Protein 6CKP (pdb70)

Solvent-accessible surface area: 6865 Å² total; per-residue (Å²): 137,132,174,158,95,181,79,108,35,152,80,40,163,42,11,28,86,6,63,110,105,20,13,111,62,39,3,59,122,14,108,54,20,0,0,0,0,0,40,2,145,156,7,43,74,3,66,104,4,30,78,15,0,48,79,1,8,64,115,19,76,62,125,13,57,2,0,20,0,12,31,83,135,8,75,134,18,1,42,148,54,57,5,180,71,26,9,7,2,5,0,4,68,104,37,120,90,52,26,92,33,98,29,50,22,89,65,58,145,0,12,83,44,0,125,74,25,23,127

Secondary structure (DSSP, 8-state):
--PPPSSS-SS-SSSEE--TTTIIIIIIT-SS-EEEEEE-TT-HHHHHHHHHHHHHHHHTTTT-EEEEEETTTSHHHHHHTT--SSSEEEEEETTEEEEEEES---HHHHHHHHHHHH-

Sequence (119 aa):
GTLEAQTQGPGGSMATVKKVDNSNFQSDVLQSSSSEPVVVDFWAEWCGPCKTIAPALDEIAAEMAGQVKIIAKVNIDENPELAAQQFGVRRSIPTLLLMMFKDGELAANMVGAAPKSRLADWIKASAA

B-factor: mean 16.71, std 8.1, range [7.41, 58.84]

Nearest PDB structures (foldseek):
  6ckp-assembly1_A  TM=1.008E+00  e=3.172E-25  Brucella melitensis
  2i4a-assembly1_A  TM=9.703E-01  e=8.385E-16  Acetobacter aceti
  1zzy-assembly2_B  TM=9.607E-01  e=6.884E-16  Escherichia coli
  2o8v-assembly1_B  TM=9.661E-01  e=1.971E-15  Escherichia coli
  5hr3-assembly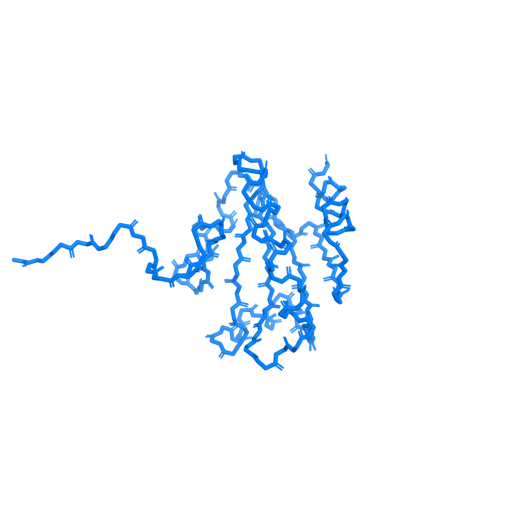2_B  TM=9.625E-01  e=3.562E-15  Escherichia coli

Foldseek 3Di:
DDDDDPAPPPDAPLAAEDAPVCCCPPAQVDQAKEKEWEAAPPDPQSVVCVVLLSVLSVVCPPHYHYYYYHCVRHVVVCVVVPNPDPRKMWIDHNRDTQDMDHTHDDSVVVNVCVVVSRD

Radius of gyration: 13.75 Å; Cα contacts (8 Å, |Δi|>4): 208; chains: 1; bounding box: 30×42×31 Å

Structure (mmCIF, N/CA/C/O backbone):
data_6CKP
#
_entry.id   6CKP
#
_cell.length_a   40.240
_cell.length_b   40.240
_cell.length_c   63.820
_cell.angle_alpha   90.000
_cell.angle_beta   90.000
_cell.angle_gamma   90.000
#
_symmetry.space_group_name_H-M   'P 41'
#
loop_
_entity.id
_entity.type
_entity.pdbx_description
1 polymer Thioredoxin
2 water water
#
loop_
_atom_site.group_PDB
_atom_site.id
_atom_site.type_symbol
_atom_site.label_atom_id
_atom_site.label_alt_id
_atom_site.label_comp_id
_atom_site.label_asym_id
_atom_site.label_entity_id
_atom_site.label_seq_id
_atom_site.pdbx_PDB_ins_code
_atom_site.Cartn_x
_atom_site.Cartn_y
_atom_site.Cartn_z
_atom_site.occupancy
_atom_site.B_iso_or_equiv
_atom_site.auth_seq_id
_atom_site.auth_comp_id
_atom_site.auth_asym_id
_atom_site.auth_atom_id
_atom_site.pdbx_PDB_model_num
ATOM 1 N N . GLY A 1 10 ? -10.291 47.619 -16.404 1.00 25.33 -11 GLY A N 1
ATOM 2 C CA . GLY A 1 10 ? -9.983 46.231 -16.093 1.00 27.42 -11 GLY A CA 1
ATOM 3 C C . GLY A 1 10 ? -10.783 45.638 -14.916 1.00 28.00 -11 GLY A C 1
ATOM 4 O O . GLY A 1 10 ? -11.955 46.024 -14.656 1.00 24.78 -11 GLY A O 1
ATOM 5 N N . THR A 1 11 ? -10.157 44.692 -14.205 1.00 30.97 -10 THR A N 1
ATOM 6 C CA . THR A 1 11 ? -10.814 43.972 -13.120 1.00 31.68 -10 THR A CA 1
ATOM 7 C C . THR A 1 11 ? -9.785 43.416 -12.136 1.00 29.54 -10 THR A C 1
ATOM 8 O O . THR A 1 11 ? -8.640 43.117 -12.503 1.00 31.03 -10 THR A O 1
ATOM 12 N N . LEU A 1 12 ? -10.211 43.281 -10.877 1.00 26.87 -9 LEU A N 1
ATOM 13 C CA . LEU A 1 12 ? -9.301 42.889 -9.809 1.00 24.69 -9 LEU A CA 1
ATOM 14 C C . LEU A 1 12 ? -9.114 41.371 -9.759 1.00 24.12 -9 LEU A C 1
ATOM 15 O O . LEU A 1 12 ? -9.836 40.595 -10.396 1.00 28.80 -9 LEU A O 1
ATOM 20 N N . GLU A 1 13 ? -8.097 40.957 -9.010 1.00 19.85 -8 GLU A N 1
ATOM 21 C CA . GLU A 1 13 ? -7.784 39.547 -8.807 1.00 19.70 -8 GLU A CA 1
ATOM 22 C C . GLU A 1 13 ? -8.247 39.110 -7.422 1.00 17.32 -8 GLU A C 1
ATOM 23 O O . GLU A 1 13 ? -8.043 39.825 -6.441 1.00 19.55 -8 GLU A O 1
ATOM 29 N N . ALA A 1 14 ? -8.857 37.925 -7.346 1.00 16.03 -7 ALA A N 1
ATOM 30 C CA . ALA A 1 14 ? -9.125 37.300 -6.060 1.00 14.92 -7 ALA A CA 1
ATOM 31 C C . ALA A 1 14 ? -7.816 37.078 -5.308 1.00 14.64 -7 ALA A C 1
ATOM 32 O O . ALA A 1 14 ? -6.768 36.825 -5.903 1.00 17.40 -7 ALA A O 1
ATOM 34 N N . GLN A 1 15 ? -7.885 37.186 -3.979 1.00 13.41 -6 GLN A N 1
ATOM 35 C CA . GLN A 1 15 ? -6.721 36.985 -3.132 1.00 13.53 -6 GLN A CA 1
ATOM 36 C C . GLN A 1 15 ? -6.573 35.560 -2.627 1.00 13.99 -6 GLN A C 1
ATOM 37 O O . GLN A 1 15 ? -5.504 35.207 -2.108 1.00 16.20 -6 GLN A O 1
ATOM 43 N N . THR A 1 16 ? -7.594 34.729 -2.782 1.00 11.93 -5 THR A N 1
ATOM 44 C CA . THR A 1 16 ? -7.599 33.366 -2.269 1.00 12.38 -5 THR A CA 1
ATOM 45 C C . THR A 1 16 ? -8.072 32.438 -3.367 1.00 12.46 -5 THR A C 1
ATOM 46 O O . THR A 1 16 ? -8.434 32.879 -4.466 1.00 12.39 -5 THR A O 1
ATOM 50 N N . GLN A 1 17 ? -8.083 31.136 -3.058 1.00 12.64 -4 GLN A N 1
ATOM 51 C CA . GLN A 1 17 ? -8.614 30.138 -3.978 1.00 12.65 -4 GLN A CA 1
ATOM 52 C C . GLN A 1 17 ? -10.133 30.024 -3.890 1.00 13.52 -4 GLN A C 1
ATOM 53 O O . GLN A 1 17 ? -10.719 29.141 -4.522 1.00 15.59 -4 GLN A O 1
ATOM 59 N N . GLY A 1 18 ? -10.787 30.898 -3.137 1.00 13.61 -3 GLY A N 1
ATOM 60 C CA . GLY A 1 18 ? -12.221 30.849 -3.047 1.00 14.50 -3 GLY A CA 1
ATOM 61 C C . GLY A 1 18 ? -12.666 29.954 -1.911 1.00 12.74 -3 GLY A C 1
ATOM 62 O O . GLY A 1 18 ? -11.853 29.344 -1.197 1.00 12.15 -3 GLY A O 1
ATOM 63 N N . PRO A 1 19 ? -13.980 29.879 -1.713 1.00 13.14 -2 PRO A N 1
ATOM 64 C CA . PRO A 1 19 ? -14.513 29.095 -0.588 1.00 13.10 -2 PRO A CA 1
ATOM 65 C C . PRO A 1 19 ? -13.961 27.672 -0.588 1.00 12.02 -2 PRO A C 1
ATOM 66 O O . PRO A 1 19 ? -13.876 27.017 -1.640 1.00 13.24 -2 PRO A O 1
ATOM 70 N N A GLY A 1 20 ? -13.527 27.185 0.594 0.38 12.31 -1 GLY A N 1
ATOM 71 N N B GLY A 1 20 ? -13.623 27.215 0.605 0.62 11.76 -1 GLY A N 1
ATOM 72 C CA A GLY A 1 20 ? -13.000 25.823 0.703 0.38 13.95 -1 GLY A CA 1
ATOM 73 C CA B GLY A 1 20 ? -12.877 26.010 0.759 0.62 13.25 -1 GLY A CA 1
ATOM 74 C C A GLY A 1 20 ? -12.358 25.396 2.022 0.38 14.20 -1 GLY A C 1
ATOM 75 C C B GLY A 1 20 ? -11.848 26.262 1.830 0.62 10.59 -1 GLY A C 1
ATOM 76 O O A GLY A 1 20 ? -13.066 25.076 2.973 0.38 15.76 -1 GLY A O 1
ATOM 77 O O B GLY A 1 20 ? -11.771 27.325 2.456 0.62 10.39 -1 GLY A O 1
ATOM 78 N N . SER A 1 21 ? -11.027 25.275 2.047 1.00 13.08 0 SER A N 1
ATOM 79 C CA . SER A 1 21 ? -10.165 25.280 3.222 1.00 11.16 0 SER A CA 1
ATOM 80 C C . SER A 1 21 ? -9.089 26.340 3.073 1.00 10.43 0 SER A C 1
ATOM 81 O O . SER A 1 21 ? -8.322 26.311 2.105 1.00 11.54 0 SER A O 1
ATOM 84 N N . MET A 1 22 ? -8.986 27.226 4.059 1.00 9.44 1 MET A N 1
ATOM 85 C CA . MET A 1 22 ? -7.860 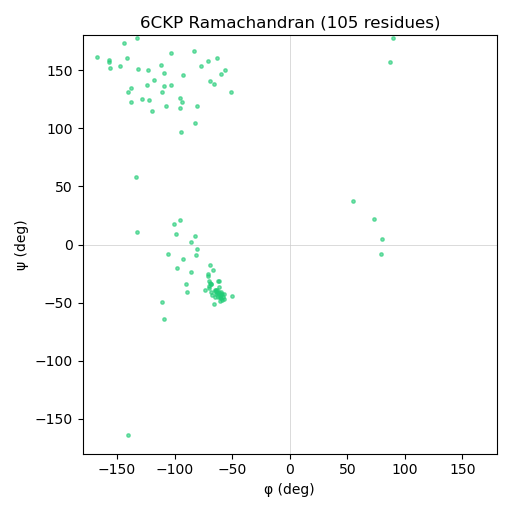28.144 4.141 1.00 10.19 1 MET A CA 1
ATOM 86 C C . MET A 1 22 ? -6.624 27.489 4.738 1.00 10.69 1 MET A C 1
ATOM 87 O O . MET A 1 22 ? -5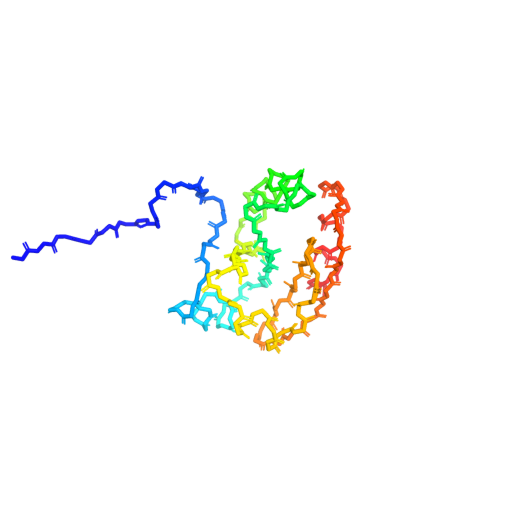.596 28.145 4.853 1.00 15.47 1 MET A O 1
ATOM 92 N N . ALA A 1 23 ? -6.710 26.240 5.183 1.00 9.31 2 ALA A N 1
ATOM 93 C CA . ALA A 1 23 ? -5.566 25.539 5.757 1.00 9.61 2 ALA A CA 1
ATOM 94 C C . ALA A 1 23 ? -4.765 24.805 4.684 1.00 9.23 2 ALA A C 1
ATOM 95 O O . ALA A 1 23 ? -3.536 24.780 4.745 1.00 10.70 2 ALA A O 1
ATOM 97 N N . THR A 1 24 ? -5.439 24.176 3.729 1.00 9.40 3 THR A N 1
ATOM 98 C CA . THR A 1 24 ? -4.781 23.433 2.671 1.00 9.48 3 THR A CA 1
ATOM 99 C C . THR A 1 24 ? -4.794 24.235 1.368 1.00 9.12 3 THR A C 1
ATOM 100 O O . THR A 1 24 ? -5.537 25.209 1.209 1.00 10.74 3 THR A O 1
ATOM 104 N N . VAL A 1 25 ? -3.958 23.806 0.421 1.00 9.66 4 VAL A N 1
ATOM 105 C CA . VAL A 1 25 ? -3.893 24.433 -0.889 1.00 10.03 4 VAL A CA 1
ATOM 106 C C . VAL A 1 25 ? -4.437 23.488 -1.945 1.00 9.96 4 VAL A C 1
ATOM 107 O O . VAL A 1 25 ? -4.058 22.323 -1.993 1.00 10.31 4 VAL A O 1
ATOM 111 N N . LYS A 1 26 ? -5.323 23.995 -2.781 1.00 10.15 5 LYS A N 1
ATOM 112 C CA A LYS A 1 26 ? -5.845 23.208 -3.886 0.40 11.43 5 LYS A CA 1
ATOM 113 C CA C LYS A 1 26 ? -5.849 23.199 -3.876 0.60 10.68 5 LYS A CA 1
ATOM 114 C C . LYS A 1 26 ? -4.829 23.223 -5.009 1.00 10.72 5 LYS A C 1
ATOM 115 O O . LYS A 1 26 ? -4.352 24.289 -5.413 1.00 12.13 5 LYS A O 1
ATOM 126 N N . VAL A 1 27 ? -4.500 22.046 -5.536 1.00 10.17 6 VAL A N 1
ATOM 127 C CA . VAL A 1 27 ? -3.480 21.924 -6.565 1.00 10.20 6 VAL A CA 1
ATOM 128 C C . VAL A 1 27 ? -4.054 21.241 -7.792 1.00 11.53 6 VAL A C 1
ATOM 129 O O . VAL A 1 27 ? -4.773 20.237 -7.712 1.00 11.14 6 VAL A O 1
ATOM 133 N N . ASP A 1 28 ? -3.700 21.797 -8.943 1.00 12.67 7 ASP A N 1
ATOM 134 C CA . ASP A 1 28 ? -3.978 21.215 -10.245 1.00 14.30 7 ASP A CA 1
ATOM 135 C C . ASP A 1 28 ? -2.743 21.447 -11.107 1.00 16.99 7 ASP A C 1
ATOM 136 O O . ASP A 1 28 ? -1.651 21.752 -10.615 1.00 17.16 7 ASP A O 1
ATOM 141 N N . ASN A 1 29 ? -2.890 21.297 -12.417 1.00 20.48 8 ASN A N 1
ATOM 142 C CA . ASN A 1 29 ? -1.716 21.455 -13.274 1.00 22.97 8 ASN A CA 1
ATOM 143 C C . ASN A 1 29 ? -1.190 22.881 -13.291 1.00 22.61 8 ASN A C 1
ATOM 144 O O . ASN A 1 29 ? -0.007 23.087 -13.581 1.00 24.86 8 ASN A O 1
ATOM 149 N N . SER A 1 30 ? -2.020 23.862 -12.944 1.00 21.22 9 SER A N 1
ATOM 150 C CA . SER A 1 30 ? -1.571 25.250 -12.966 1.00 21.79 9 SER A CA 1
ATOM 151 C C . 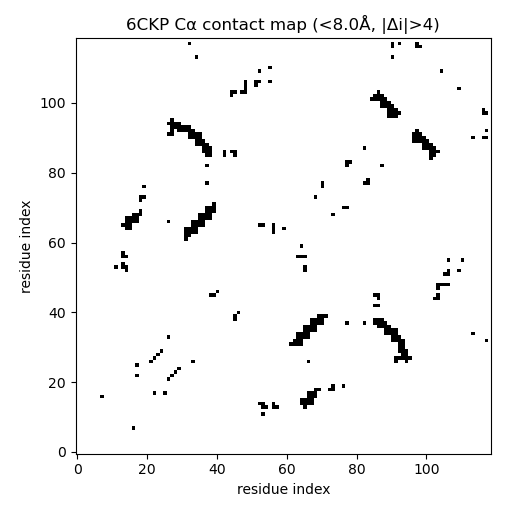SER A 1 30 ? -0.573 25.552 -11.845 1.00 19.06 9 SER A C 1
ATOM 152 O O . SER A 1 30 ? 0.246 26.477 -11.998 1.00 21.98 9 SER A O 1
ATOM 155 N N . ASN A 1 31 ? -0.623 24.820 -10.718 1.00 17.05 10 ASN A N 1
ATOM 156 C CA . ASN A 1 31 ? 0.256 25.138 -9.601 1.00 15.65 10 ASN A CA 1
ATOM 157 C C . ASN A 1 31 ? 0.961 23.922 -9.012 1.00 14.80 10 ASN A C 1
ATOM 158 O O . ASN A 1 31 ? 1.576 24.046 -7.960 1.00 14.43 10 ASN A O 1
ATOM 163 N N . PHE A 1 32 ? 0.904 22.766 -9.654 1.00 13.96 11 PHE A N 1
ATOM 164 C CA . PHE A 1 32 ? 1.603 21.635 -9.057 1.00 14.50 11 PHE A CA 1
ATOM 165 C C . PHE A 1 32 ? 3.102 21.902 -9.017 1.00 15.89 11 PHE A C 1
ATOM 166 O O . PHE A 1 32 ? 3.764 21.625 -8.013 1.00 13.87 11 PHE A O 1
ATOM 174 N N . GLN A 1 33 ? 3.658 22.458 -10.088 1.00 17.26 12 GLN A N 1
ATOM 175 C CA . GLN A 1 33 ? 5.078 22.761 -10.053 1.00 19.23 12 GLN A CA 1
ATOM 176 C C . GLN A 1 33 ? 5.403 23.841 -9.026 1.00 18.89 12 GLN A C 1
ATOM 177 O O . GLN A 1 33 ? 6.289 23.650 -8.185 1.00 18.82 12 GLN A O 1
ATOM 183 N N . SER A 1 34 ? 4.693 24.975 -9.068 1.00 18.01 13 SER A N 1
ATOM 184 C CA . SER A 1 34 ? 5.066 26.089 -8.208 1.00 19.81 13 SER A CA 1
ATOM 185 C C . SER A 1 34 ? 4.775 25.803 -6.739 1.00 18.64 13 SER A C 1
ATOM 186 O O . SER A 1 34 ? 5.546 26.227 -5.865 1.00 19.73 13 SER A O 1
ATOM 189 N N . ASP A 1 35 ? 3.663 25.120 -6.440 1.00 15.85 14 ASP A N 1
ATOM 190 C CA . ASP A 1 35 ? 3.246 24.965 -5.055 1.00 14.57 14 ASP A CA 1
ATOM 191 C C . ASP A 1 35 ? 3.650 23.633 -4.445 1.00 13.37 14 ASP A C 1
ATOM 192 O O . ASP A 1 35 ? 3.674 23.524 -3.211 1.00 15.89 14 ASP A O 1
ATOM 197 N N . VAL A 1 36 ? 3.952 22.614 -5.259 1.00 13.03 15 VAL A N 1
ATOM 198 C CA . VAL A 1 36 ? 4.402 21.312 -4.749 1.00 12.45 15 VAL A CA 1
ATOM 199 C C . VAL A 1 36 ? 5.874 21.083 -5.041 1.00 13.15 15 VAL A C 1
ATOM 200 O O . VAL A 1 36 ? 6.686 21.020 -4.130 1.00 14.34 15 VAL A O 1
ATOM 204 N N . LEU A 1 37 ? 6.247 20.998 -6.322 1.00 14.24 16 LEU A N 1
ATOM 205 C CA . LEU A 1 37 ? 7.609 20.598 -6.650 1.00 15.95 16 LEU A CA 1
ATOM 206 C C . LEU A 1 37 ? 8.632 21.655 -6.251 1.00 17.22 16 LEU A C 1
ATOM 207 O O . LEU A 1 37 ? 9.765 21.307 -5.882 1.00 18.84 16 LEU A O 1
ATOM 212 N N . GLN A 1 38 ? 8.273 22.940 -6.334 1.00 17.49 17 GLN A N 1
ATOM 213 C CA . GLN A 1 38 ? 9.208 24.033 -6.052 1.00 19.28 17 GLN A CA 1
ATOM 214 C C . GLN A 1 38 ? 9.049 24.583 -4.645 1.00 18.84 17 GLN A C 1
ATOM 215 O O . GLN A 1 38 ? 9.658 25.608 -4.309 1.00 20.29 17 GLN A O 1
ATOM 221 N N . SER A 1 39 ? 8.251 23.921 -3.821 1.00 16.76 18 SER A N 1
ATOM 222 C CA . SER A 1 39 ? 8.017 24.398 -2.471 1.00 17.56 18 SER A CA 1
ATOM 223 C C . SER A 1 39 ? 9.272 24.257 -1.625 1.00 18.58 18 SER A C 1
ATOM 224 O O . SER A 1 39 ? 10.013 23.275 -1.744 1.00 18.49 18 SER A O 1
ATOM 227 N N . SER A 1 40 ? 9.529 25.257 -0.775 1.00 20.81 19 SER A N 1
ATOM 228 C CA A SER A 1 40 ? 10.629 25.134 0.173 0.40 21.50 19 SER A CA 1
ATOM 229 C CA B SER A 1 40 ? 10.628 25.142 0.177 0.42 21.12 19 SER A CA 1
ATOM 230 C CA C SER A 1 40 ? 10.629 25.138 0.175 0.18 21.51 19 SER A CA 1
ATOM 231 C C . SER A 1 40 ? 10.300 24.144 1.286 1.00 21.70 19 SER A C 1
ATOM 232 O O . SER A 1 40 ? 11.142 23.322 1.659 1.00 25.07 19 SER A O 1
ATOM 239 N N . GLU A 1 41 ? 9.061 24.186 1.828 1.00 19.58 20 GLU A N 1
ATOM 240 C CA . GLU A 1 41 ? 8.649 23.241 2.858 1.00 18.82 20 GLU A CA 1
ATOM 241 C C . GLU A 1 41 ? 8.319 21.892 2.217 1.00 16.16 20 GLU A C 1
ATOM 242 O O . GLU A 1 41 ? 7.841 21.838 1.080 1.00 15.82 20 GLU A O 1
ATOM 248 N N . PRO A 1 42 ? 8.449 20.789 2.951 1.00 14.07 21 PRO A N 1
ATOM 249 C CA . PRO A 1 42 ? 7.862 19.535 2.456 1.00 13.18 21 PRO A CA 1
ATOM 250 C C . PRO A 1 42 ? 6.380 19.733 2.203 1.00 11.20 21 PRO A C 1
ATOM 251 O O . PRO A 1 42 ? 5.717 20.498 2.909 1.00 11.55 21 PRO A O 1
ATOM 255 N N . VAL A 1 43 ? 5.851 18.985 1.232 1.00 10.30 22 VAL A N 1
ATOM 256 C CA . VAL A 1 43 ? 4.447 19.077 0.854 1.00 10.36 22 VAL A CA 1
ATOM 257 C C . VAL A 1 43 ? 3.827 17.692 0.857 1.00 9.29 22 VAL A C 1
ATOM 258 O O . VAL A 1 43 ? 4.300 16.781 0.159 1.00 10.22 22 VAL A O 1
ATOM 262 N N . VAL A 1 44 ? 2.735 17.549 1.605 1.00 8.28 23 VAL A N 1
ATOM 263 C CA . VAL A 1 44 ? 1.911 16.346 1.561 1.00 8.62 23 VAL A CA 1
ATOM 264 C C . VAL A 1 44 ? 0.773 16.603 0.586 1.00 8.70 23 VAL A C 1
ATOM 265 O O . VAL A 1 44 ? 0.047 17.591 0.728 1.00 11.74 23 VAL A O 1
ATOM 269 N N . VAL A 1 45 ? 0.608 15.724 -0.401 1.00 8.34 24 VAL A N 1
ATOM 270 C CA . VAL A 1 45 ? -0.466 15.835 -1.371 1.00 8.25 24 VAL A CA 1
ATOM 271 C C . VAL A 1 45 ? -1.481 14.745 -1.070 1.00 7.41 24 VAL A C 1
ATOM 272 O O . VAL A 1 45 ? -1.147 13.554 -1.144 1.00 8.17 24 VAL A O 1
ATOM 276 N N . ASP A 1 46 ? -2.699 15.163 -0.768 1.00 7.70 25 ASP A N 1
ATOM 277 C CA . ASP A 1 46 ? -3.816 14.256 -0.534 1.00 7.99 25 ASP A CA 1
ATOM 278 C C . ASP A 1 46 ? -4.587 14.109 -1.841 1.00 7.79 25 ASP A C 1
ATOM 279 O O . ASP A 1 46 ? -5.125 15.098 -2.367 1.00 8.75 25 ASP A O 1
ATOM 284 N N . PHE A 1 47 ? -4.629 12.880 -2.373 1.00 7.99 26 PHE A N 1
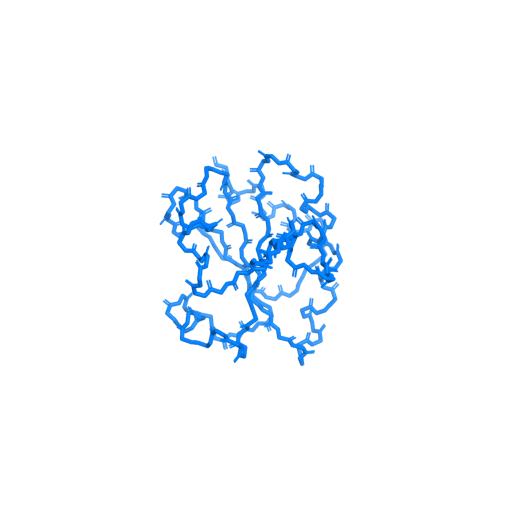ATOM 285 C CA . PHE A 1 47 ? -5.380 12.587 -3.588 1.00 8.67 26 PHE A CA 1
ATOM 286 C C . PHE A 1 47 ? -6.754 12.098 -3.152 1.00 9.09 26 PHE A C 1
ATOM 287 O O . PHE A 1 47 ? -6.871 11.099 -2.422 1.00 10.71 26 PHE A O 1
ATOM 295 N N . TRP A 1 48 ? -7.801 12.792 -3.614 1.00 8.44 27 TRP A N 1
ATOM 296 C CA . TRP A 1 48 ? -9.146 12.581 -3.086 1.00 9.97 27 TRP A CA 1
ATOM 297 C C . TRP A 1 48 ? -10.152 12.713 -4.223 1.00 9.50 27 TRP A C 1
ATOM 298 O O . TRP A 1 48 ? -9.820 13.092 -5.347 1.00 9.94 27 TRP A O 1
ATOM 309 N N . ALA A 1 49 ? -11.402 12.402 -3.905 1.00 9.75 28 ALA A N 1
ATOM 310 C CA . ALA A 1 49 ? -12.50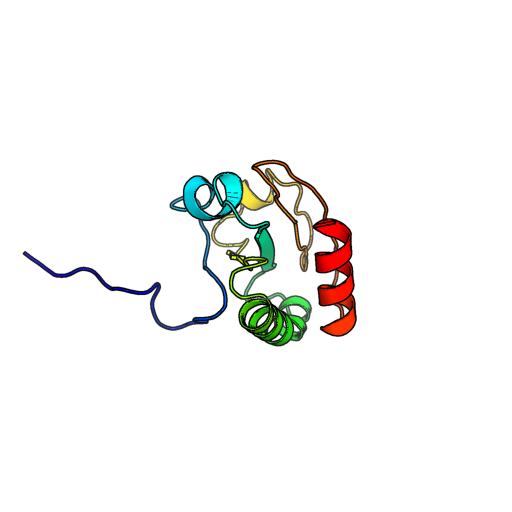4 12.643 -4.829 1.00 10.80 28 ALA A CA 1
ATOM 311 C C . ALA A 1 49 ? -13.773 12.740 -3.996 1.00 10.97 28 ALA A C 1
ATOM 312 O O . ALA A 1 49 ? -13.839 12.230 -2.882 1.00 10.80 28 ALA A O 1
ATOM 314 N N . GLU A 1 50 ? -14.798 13.382 -4.555 1.00 12.07 29 GLU A N 1
ATOM 315 C CA . GLU A 1 50 ? -16.031 13.596 -3.793 1.00 13.45 29 GLU A CA 1
ATOM 316 C C . GLU A 1 50 ? -16.692 12.280 -3.380 1.00 11.86 29 GLU A C 1
ATOM 317 O O . GLU A 1 50 ? -17.368 12.210 -2.341 1.00 13.31 29 GLU A O 1
ATOM 323 N N . TRP A 1 51 ? -16.531 11.247 -4.194 1.00 10.87 30 TRP A N 1
ATOM 324 C CA . TRP A 1 51 ? -17.176 9.972 -3.994 1.00 11.33 30 TRP A CA 1
ATOM 325 C C . T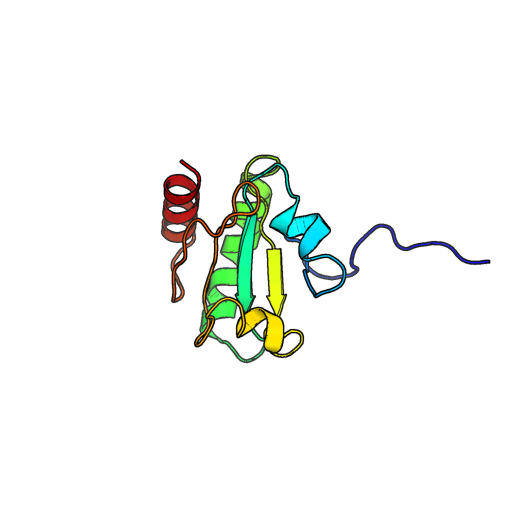RP A 1 51 ? -16.390 9.059 -3.070 1.00 10.48 30 TRP A C 1
ATOM 326 O O . TRP A 1 51 ? -16.815 7.924 -2.863 1.00 11.62 30 TRP A O 1
ATOM 337 N N . CYS A 1 52 ? -15.265 9.521 -2.522 1.00 10.46 31 CYS A N 1
ATOM 338 C CA . CYS A 1 52 ? -14.420 8.698 -1.671 1.00 10.48 31 CYS A CA 1
ATOM 339 C C . CYS A 1 52 ? -14.820 8.947 -0.218 1.00 10.40 31 CY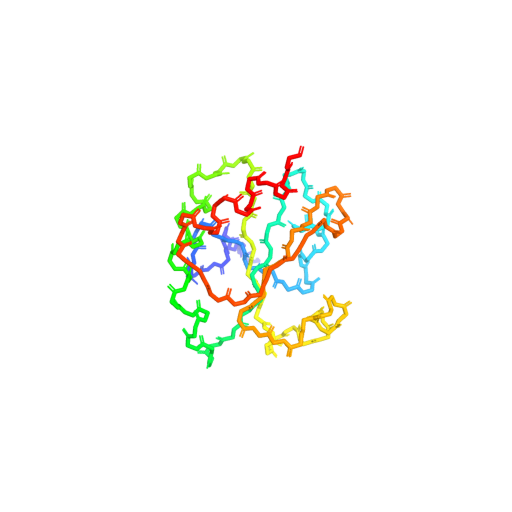S A C 1
ATOM 340 O O . CYS A 1 52 ? -14.352 9.899 0.415 1.00 10.37 31 CYS A O 1
ATOM 343 N N . GLY A 1 53 ? -15.652 8.080 0.325 1.00 10.29 32 GLY A N 1
ATOM 344 C CA . GLY A 1 53 ? -16.090 8.212 1.701 1.00 9.97 32 GLY A CA 1
ATOM 345 C C . GLY A 1 53 ? -14.946 8.169 2.692 1.00 9.56 32 GLY A C 1
ATOM 346 O O . GLY A 1 53 ? -14.847 9.016 3.589 1.00 9.95 32 GLY A O 1
ATOM 347 N N . PRO A 1 54 ? -14.024 7.213 2.527 1.00 9.98 33 PRO A N 1
ATOM 348 C CA . PRO A 1 54 ? -12.885 7.174 3.457 1.00 10.17 33 PRO A CA 1
ATOM 349 C C . PRO A 1 54 ? -12.039 8.433 3.399 1.00 9.67 33 PRO A C 1
ATOM 350 O O . PRO A 1 54 ? -11.539 8.903 4.433 1.00 9.79 33 PRO A O 1
ATOM 354 N N . CYS A 1 55 ? -11.863 9.012 2.216 1.00 9.47 34 CYS A N 1
ATOM 355 C CA . CYS A 1 55 ? -11.123 10.262 2.124 1.00 9.88 34 CYS A CA 1
ATOM 356 C C . CYS A 1 55 ? -11.802 11.343 2.955 1.00 9.16 34 CYS A C 1
ATOM 357 O O . CYS A 1 55 ? -11.140 12.122 3.655 1.00 9.88 34 CYS A O 1
ATOM 360 N N . LYS A 1 56 ? -13.130 11.416 2.894 1.00 9.88 35 LYS A N 1
ATOM 361 C CA . LYS A 1 56 ? -13.833 12.446 3.643 1.00 10.45 35 LYS A CA 1
ATOM 362 C C . LYS A 1 56 ? -13.622 12.294 5.136 1.00 9.71 35 LYS A C 1
ATOM 363 O O . LYS A 1 56 ? -13.585 13.289 5.862 1.00 10.80 35 LYS A O 1
ATOM 365 N N . THR A 1 57 ? -13.448 11.066 5.614 1.00 9.02 36 THR A N 1
ATOM 366 C CA . THR A 1 57 ? -13.278 10.878 7.056 1.00 9.22 36 THR A CA 1
ATOM 367 C C . THR A 1 57 ? -11.955 11.414 7.575 1.00 8.96 36 THR A C 1
ATOM 368 O O . THR A 1 57 ? -11.848 11.628 8.799 1.00 9.61 36 THR A O 1
ATOM 372 N N . ILE A 1 58 ? -10.955 11.653 6.705 1.00 8.48 37 ILE A N 1
ATOM 373 C CA . ILE A 1 58 ? -9.660 12.202 7.121 1.00 8.58 37 ILE A CA 1
ATOM 374 C C . ILE A 1 58 ? -9.487 13.659 6.745 1.00 7.63 37 ILE A C 1
ATOM 375 O O . ILE A 1 58 ? -8.504 14.280 7.171 1.00 8.09 37 ILE A O 1
ATOM 380 N N . ALA A 1 59 ? -10.395 14.232 5.960 1.00 7.84 38 ALA A N 1
ATOM 381 C CA . ALA A 1 59 ? -10.168 15.588 5.494 1.00 8.28 38 ALA A CA 1
ATOM 382 C C . ALA A 1 59 ? -10.070 16.591 6.635 1.00 7.65 38 ALA A C 1
ATOM 383 O O . ALA A 1 59 ? -9.177 17.462 6.595 1.00 8.30 38 ALA A O 1
ATOM 385 N N . PRO A 1 60 ? -10.898 16.513 7.682 1.00 8.41 39 PRO A N 1
ATOM 386 C CA . PRO A 1 60 ? -10.738 17.469 8.788 1.00 8.83 39 PRO A CA 1
ATOM 387 C C . PRO A 1 60 ? -9.406 17.323 9.508 1.00 8.02 39 PRO A C 1
ATOM 388 O O . PRO A 1 60 ? -8.802 18.336 9.901 1.00 8.95 39 PRO A O 1
ATOM 392 N N . ALA A 1 61 ? -8.933 16.091 9.709 1.00 8.17 40 ALA A N 1
ATOM 393 C CA . ALA A 1 61 ? -7.623 15.889 10.333 1.00 8.38 40 ALA A CA 1
ATOM 394 C C . ALA A 1 61 ? -6.525 16.565 9.520 1.00 8.28 40 ALA A C 1
ATOM 395 O O . ALA A 1 61 ? -5.603 17.165 10.088 1.00 8.39 40 ALA A O 1
ATOM 397 N N . LEU A 1 62 ? -6.591 16.440 8.187 1.00 7.58 41 LEU A N 1
ATOM 398 C CA . LEU A 1 62 ? -5.576 17.059 7.342 1.00 8.10 41 LEU A CA 1
ATOM 399 C C . LEU A 1 62 ? -5.627 18.583 7.454 1.00 7.93 41 LEU A C 1
ATOM 400 O O . LEU A 1 62 ? -4.590 19.246 7.457 1.00 8.42 41 LEU A O 1
ATOM 405 N N . ASP A 1 63 ? -6.827 19.162 7.532 1.00 7.65 42 ASP A N 1
ATOM 406 C CA . ASP A 1 63 ? -6.916 20.609 7.744 1.00 8.17 42 ASP A CA 1
ATOM 407 C C . ASP A 1 63 ? -6.259 21.013 9.057 1.00 8.49 42 ASP A C 1
ATOM 408 O O . ASP A 1 63 ? -5.542 22.021 9.135 1.00 9.11 42 ASP A O 1
ATOM 413 N N . GLU A 1 64 ? -6.520 20.243 10.109 1.00 7.93 43 GLU A N 1
ATOM 414 C CA . GLU A 1 64 ? -5.966 20.566 11.413 1.00 8.39 43 GLU A CA 1
ATOM 415 C C . GLU A 1 64 ? -4.454 20.455 11.395 1.00 8.91 43 GLU A C 1
ATOM 416 O O . GLU A 1 64 ? -3.744 21.320 11.931 1.00 9.96 43 GLU A O 1
ATOM 422 N N . ILE A 1 65 ? -3.928 19.374 10.804 1.00 8.33 44 ILE A N 1
ATOM 423 C CA . ILE A 1 65 ? -2.485 19.216 10.681 1.00 9.20 44 ILE A CA 1
ATOM 424 C C . ILE A 1 65 ? -1.886 20.388 9.911 1.00 8.86 44 ILE A C 1
ATOM 425 O O . ILE A 1 65 ? -0.831 20.934 10.278 1.00 10.23 44 ILE A O 1
ATOM 430 N N . ALA A 1 66 ? -2.527 20.763 8.802 1.00 9.16 45 ALA A N 1
ATOM 431 C CA . ALA A 1 66 ? -2.030 21.887 8.014 1.00 10.43 45 ALA A CA 1
ATOM 432 C C . ALA A 1 66 ? -1.939 23.161 8.843 1.00 11.09 45 ALA A C 1
ATOM 433 O O . ALA A 1 66 ? -0.973 23.924 8.718 1.00 12.03 45 ALA A O 1
ATOM 435 N N . ALA A 1 67 ? -2.950 23.430 9.659 1.00 10.76 46 ALA A N 1
ATOM 436 C CA . ALA A 1 67 ? -2.926 24.630 10.483 1.00 12.20 46 ALA A CA 1
ATOM 437 C C . ALA A 1 67 ? -1.844 24.535 11.547 1.00 14.29 46 ALA A C 1
ATOM 438 O O . ALA A 1 67 ? -1.123 25.509 11.814 1.00 17.63 46 ALA A O 1
ATOM 440 N N . GLU A 1 68 ? -1.727 23.381 12.190 1.00 12.93 47 GLU A N 1
ATOM 441 C CA . GLU A 1 68 ? -0.766 23.202 13.268 1.00 14.80 47 GLU A CA 1
ATOM 442 C C . GLU A 1 68 ? 0.667 23.208 12.763 1.00 14.43 47 GLU A C 1
ATOM 443 O O . GLU A 1 68 ? 1.573 23.642 13.479 1.00 17.39 47 GLU A O 1
ATOM 449 N N . MET A 1 69 ? 0.897 22.697 11.554 1.00 14.42 48 MET A N 1
ATOM 450 C CA . MET A 1 69 ? 2.218 22.617 10.942 1.00 13.95 48 MET A CA 1
ATOM 451 C C . MET A 1 69 ? 2.500 23.799 10.019 1.00 14.30 48 MET A C 1
ATOM 452 O O . MET A 1 69 ? 3.400 23.714 9.181 1.00 14.94 48 MET A O 1
ATOM 457 N N . ALA A 1 70 ? 1.786 24.914 10.188 1.00 15.42 49 ALA A N 1
ATOM 458 C CA . ALA A 1 70 ? 2.007 26.104 9.367 1.00 16.57 49 ALA A CA 1
ATOM 459 C C . ALA A 1 70 ? 3.485 26.474 9.345 1.00 17.72 49 ALA A C 1
ATOM 460 O O . ALA A 1 70 ? 4.139 26.552 10.391 1.00 19.17 49 ALA A O 1
ATOM 462 N N . GLY A 1 71 ? 4.004 26.716 8.141 1.00 17.42 50 GLY A N 1
ATOM 463 C CA . GLY A 1 71 ? 5.395 27.062 7.943 1.00 17.25 50 GLY A CA 1
ATOM 464 C C . GLY A 1 71 ? 6.350 25.899 7.970 1.00 18.13 50 GLY A C 1
ATOM 465 O O . GLY A 1 71 ? 7.524 26.080 7.632 1.00 21.68 50 GLY A O 1
ATOM 466 N N . GLN A 1 72 ? 5.886 24.704 8.336 1.00 16.03 51 GLN A N 1
ATOM 467 C CA . GLN A 1 72 ? 6.734 23.529 8.465 1.00 16.22 51 GLN A CA 1
ATOM 468 C C . GLN A 1 72 ? 6.450 22.483 7.398 1.00 14.39 51 GLN A C 1
ATOM 469 O O . GLN A 1 72 ? 7.376 21.968 6.760 1.00 16.35 51 GLN A O 1
ATOM 475 N N . VAL A 1 73 ? 5.182 22.136 7.203 1.00 12.79 52 VAL A N 1
ATOM 476 C CA . VAL A 1 73 ? 4.759 21.182 6.183 1.00 12.17 52 VAL A CA 1
ATOM 477 C C . VAL A 1 73 ? 3.480 21.725 5.599 1.00 11.49 52 VAL A C 1
ATOM 478 O O . VAL A 1 73 ? 2.567 22.095 6.349 1.00 13.92 52 VAL A O 1
ATOM 482 N N . LYS A 1 74 ? 3.415 21.773 4.279 1.00 10.32 53 LYS A N 1
ATOM 483 C CA . LYS A 1 74 ? 2.240 22.213 3.550 1.00 10.32 53 LYS A CA 1
ATOM 484 C C . LYS A 1 74 ? 1.388 21.001 3.210 1.00 9.55 53 LYS A C 1
ATOM 485 O O . LYS A 1 74 ? 1.915 19.927 2.918 1.00 10.49 53 LYS A O 1
ATOM 491 N N . ILE A 1 75 ? 0.069 21.182 3.212 1.00 9.31 54 ILE A N 1
ATOM 492 C CA A ILE A 1 75 ? -0.877 20.139 2.816 0.59 8.62 54 ILE A CA 1
ATOM 493 C CA B ILE A 1 75 ? -0.834 20.128 2.777 0.41 8.35 54 ILE A CA 1
ATOM 494 C C . ILE A 1 75 ? -1.620 20.613 1.578 1.00 8.56 54 ILE A C 1
ATOM 495 O O . ILE A 1 75 ? -2.272 21.666 1.614 1.00 9.69 54 ILE A O 1
ATOM 504 N N . ALA A 1 76 ? -1.516 19.848 0.493 1.00 8.52 55 ALA A N 1
ATOM 505 C CA . ALA A 1 76 ? -2.153 20.127 -0.779 1.00 8.54 55 ALA A CA 1
ATOM 506 C C . ALA A 1 76 ? -3.240 19.103 -1.049 1.00 8.22 55 ALA A C 1
ATOM 507 O O . ALA A 1 76 ? -3.161 17.961 -0.577 1.00 9.28 55 ALA A O 1
ATOM 509 N N . LYS A 1 77 ? -4.223 19.506 -1.851 1.00 8.38 56 LYS A N 1
ATOM 510 C CA . LYS A 1 77 ? -5.341 18.650 -2.216 1.00 8.50 56 LYS A CA 1
ATOM 511 C C . LYS A 1 77 ? -5.397 18.515 -3.733 1.00 8.54 56 LYS A C 1
ATOM 512 O O . LYS A 1 77 ? -5.476 19.528 -4.437 1.00 9.82 56 LYS A O 1
ATOM 518 N N . VAL A 1 78 ? -5.375 17.272 -4.235 1.00 8.22 57 VAL A N 1
ATOM 519 C CA . VAL A 1 78 ? -5.511 17.005 -5.661 1.00 8.61 57 VAL A CA 1
ATOM 520 C C . VAL A 1 78 ? -6.743 16.133 -5.865 1.00 8.73 57 VAL A C 1
ATOM 521 O O . VAL A 1 78 ? -6.780 14.976 -5.426 1.00 9.06 57 VAL A O 1
ATOM 525 N N . ASN A 1 79 ? -7.741 16.685 -6.552 1.00 9.06 58 ASN A N 1
ATOM 526 C CA . ASN A 1 79 ? -8.931 15.925 -6.878 1.00 10.03 58 ASN A CA 1
ATOM 527 C C . ASN A 1 79 ? -8.616 15.062 -8.102 1.00 9.16 58 ASN A C 1
ATOM 528 O O . ASN A 1 79 ? -8.264 15.582 -9.173 1.00 10.26 58 ASN A O 1
ATOM 533 N N . ILE A 1 80 ? -8.708 13.742 -7.942 1.00 9.28 59 ILE A N 1
ATOM 534 C CA . ILE A 1 80 ? -8.290 12.841 -9.019 1.00 9.21 59 ILE A CA 1
ATOM 535 C C . ILE A 1 80 ? -9.220 12.854 -10.211 1.00 10.71 59 ILE A C 1
ATOM 536 O O . ILE A 1 80 ? -8.788 12.495 -11.318 1.00 12.06 59 ILE A O 1
ATOM 541 N N . ASP A 1 81 ? -10.492 13.197 -10.017 1.00 10.57 60 ASP A N 1
ATOM 542 C CA . ASP A 1 81 ? -11.401 13.274 -11.161 1.00 11.99 60 ASP A CA 1
ATOM 543 C C . ASP A 1 81 ? -11.061 14.467 -12.044 1.00 12.87 60 ASP A C 1
ATOM 544 O O . ASP A 1 81 ? -11.281 14.435 -13.264 1.00 14.91 60 ASP A O 1
ATOM 549 N N . GLU A 1 82 ? -10.556 15.534 -11.441 1.00 12.30 61 GLU A N 1
ATOM 550 C CA . GLU A 1 82 ? -10.175 16.740 -12.157 1.00 12.57 61 GLU A CA 1
ATOM 551 C C . GLU A 1 82 ? -8.756 16.670 -12.706 1.00 12.97 61 GLU A C 1
ATOM 552 O O . GLU A 1 82 ? -8.462 17.343 -13.707 1.00 14.10 61 GLU A O 1
ATOM 558 N N . ASN A 1 83 ? -7.894 15.833 -12.115 1.00 11.26 62 ASN A N 1
ATOM 559 C CA . ASN A 1 83 ? -6.480 15.729 -12.484 1.00 10.94 62 ASN A CA 1
ATOM 560 C C . ASN A 1 83 ? -6.088 14.271 -12.623 1.00 10.07 62 ASN A C 1
ATOM 561 O O . ASN A 1 83 ? -5.164 13.798 -11.953 1.00 10.32 62 ASN A O 1
ATOM 566 N N . PRO A 1 84 ? -6.761 13.528 -13.506 1.00 11.41 63 PRO A N 1
ATOM 567 C CA . PRO A 1 84 ? -6.526 12.080 -13.541 1.00 11.06 63 PRO A CA 1
ATOM 568 C C . PRO A 1 84 ? -5.153 11.715 -14.082 1.00 10.41 63 PRO A C 1
ATOM 569 O O . PRO A 1 84 ? -4.589 10.704 -13.642 1.00 10.64 63 PRO A O 1
ATOM 573 N N . GLU A 1 85 ? -4.617 12.450 -15.071 1.00 10.58 64 GLU A N 1
ATOM 574 C CA . GLU A 1 85 ? -3.293 12.075 -15.584 1.00 10.30 64 GLU A CA 1
ATOM 575 C C . GLU A 1 85 ? -2.216 12.321 -14.539 1.00 10.09 64 GLU A C 1
ATOM 576 O O . GLU A 1 85 ? -1.268 11.539 -14.419 1.00 10.84 64 GLU A O 1
ATOM 582 N N . LEU A 1 86 ? -2.318 13.437 -13.818 1.00 10.66 65 LEU A N 1
ATOM 583 C CA . LEU A 1 86 ? -1.373 13.740 -12.747 1.00 10.72 65 LEU A CA 1
ATOM 584 C C . LEU A 1 86 ? -1.378 12.605 -11.726 1.00 10.50 65 LEU A C 1
ATOM 585 O O . LEU A 1 86 ? -0.322 12.103 -11.315 1.00 11.43 65 LEU A O 1
ATOM 590 N N . ALA A 1 87 ? -2.574 12.171 -11.319 1.00 11.10 66 ALA A N 1
ATOM 591 C CA . ALA A 1 87 ? -2.656 11.065 -10.367 1.00 11.69 66 ALA A CA 1
ATOM 592 C C . ALA A 1 87 ? -2.010 9.795 -10.935 1.00 10.72 66 ALA A C 1
ATOM 593 O O . ALA A 1 87 ? -1.230 9.109 -10.255 1.00 12.08 66 ALA A O 1
ATOM 595 N N . ALA A 1 88 ? -2.317 9.474 -12.192 1.00 10.85 67 ALA A N 1
ATOM 596 C CA . ALA A 1 88 ? -1.764 8.283 -12.813 1.00 12.31 67 ALA A CA 1
ATOM 597 C C . ALA A 1 88 ? -0.247 8.361 -12.906 1.00 10.97 67 ALA A C 1
ATOM 598 O O . ALA A 1 88 ? 0.439 7.359 -12.678 1.00 13.61 67 ALA A O 1
ATOM 600 N N . GLN A 1 89 ? 0.284 9.533 -13.259 1.00 10.93 68 GLN A N 1
ATOM 601 C CA A GLN A 1 89 ? 1.731 9.709 -13.378 0.38 11.69 68 GLN A CA 1
ATOM 602 C CA B GLN A 1 89 ? 1.732 9.656 -13.402 0.62 11.10 68 GLN A CA 1
ATOM 603 C C . GLN A 1 89 ? 2.451 9.491 -12.063 1.00 11.89 68 GLN A C 1
ATOM 604 O O . GLN A 1 89 ? 3.633 9.111 -12.053 1.00 12.52 68 GLN A O 1
ATOM 615 N N . PHE A 1 90 ? 1.770 9.734 -10.946 1.00 12.38 69 PHE A N 1
ATOM 616 C CA . PHE A 1 90 ? 2.349 9.583 -9.629 1.00 15.33 69 PHE A CA 1
ATOM 617 C C . PHE A 1 90 ? 1.933 8.285 -8.975 1.00 18.16 69 PHE A C 1
ATOM 618 O O . PHE A 1 90 ? 2.085 8.145 -7.758 1.00 20.40 69 PHE A O 1
ATOM 626 N N . GLY A 1 91 ? 1.438 7.325 -9.765 1.00 15.73 70 GLY A N 1
ATOM 627 C CA . GLY A 1 91 ? 1.188 5.978 -9.293 1.00 18.79 70 GLY A CA 1
ATOM 628 C C . GLY A 1 91 ? -0.013 5.836 -8.381 1.00 19.74 70 GLY A C 1
ATOM 629 O O . GLY A 1 91 ? -0.080 4.870 -7.619 1.00 21.22 70 GLY A O 1
ATOM 630 N N . VAL A 1 92 ? -0.967 6.767 -8.427 1.00 17.07 71 VAL A N 1
ATOM 631 C CA . VAL A 1 92 ? -2.124 6.741 -7.542 1.00 15.66 71 VAL A CA 1
ATOM 632 C C . VAL A 1 92 ? -3.199 5.880 -8.200 1.00 17.93 71 VAL A C 1
ATOM 633 O O . VAL A 1 92 ? -3.901 6.337 -9.109 1.00 23.26 71 VAL A O 1
ATOM 637 N N A ARG A 1 93 ? -3.382 4.662 -7.690 0.58 18.26 72 ARG A N 1
ATOM 638 N N B ARG A 1 93 ? -3.344 4.641 -7.726 0.42 19.60 72 ARG A N 1
ATOM 639 C CA A ARG A 1 93 ? -4.326 3.701 -8.260 0.58 21.14 72 ARG A CA 1
ATOM 640 C CA B ARG A 1 93 ? -4.323 3.706 -8.271 0.42 21.92 72 ARG A CA 1
ATOM 641 C C A ARG A 1 93 ? -5.438 3.319 -7.290 0.58 20.68 72 ARG A C 1
ATOM 642 C C B ARG A 1 93 ? -5.555 3.540 -7.393 0.42 20.90 72 ARG A C 1
ATOM 643 O O A ARG A 1 93 ? -6.255 2.439 -7.592 0.58 22.42 72 ARG A O 1
ATOM 644 O O B ARG A 1 93 ? -6.569 3.019 -7.872 0.42 21.06 72 ARG A O 1
ATOM 659 N N . SER A 1 94 ? -5.486 3.964 -6.133 1.00 18.91 73 SER A N 1
ATOM 660 C CA . SER A 1 94 ? -6.620 3.920 -5.223 1.00 19.33 73 SER A CA 1
ATOM 661 C C . SER A 1 94 ? -6.488 5.146 -4.335 1.00 15.41 73 SER A C 1
ATOM 662 O O . SER A 1 94 ? -5.411 5.730 -4.229 1.00 15.36 73 SER A O 1
ATOM 665 N N . ILE A 1 95 ? -7.598 5.550 -3.728 1.00 14.10 74 ILE A N 1
ATOM 666 C CA . ILE A 1 95 ? -7.594 6.654 -2.768 1.00 12.20 74 ILE A CA 1
ATOM 667 C C . ILE A 1 95 ? -8.359 6.170 -1.541 1.00 13.49 74 ILE A C 1
ATOM 668 O O . ILE A 1 95 ? -9.267 5.333 -1.663 1.00 16.29 74 ILE A O 1
ATOM 673 N N . PRO A 1 96 ? -8.060 6.655 -0.343 1.00 11.93 75 PRO A N 1
ATOM 674 C CA . PRO A 1 96 ? -7.071 7.690 -0.044 1.00 12.27 75 PRO A CA 1
ATOM 675 C C . PRO A 1 96 ? -5.631 7.289 -0.326 1.00 10.40 75 PRO A C 1
ATOM 676 O O . PRO A 1 96 ? -5.219 6.171 -0.034 1.00 11.92 75 PRO A O 1
ATOM 680 N N . THR A 1 97 ? -4.865 8.216 -0.898 1.00 10.76 76 THR A N 1
ATOM 681 C CA . THR A 1 97 ? -3.414 8.097 -1.002 1.00 10.75 76 THR A CA 1
ATOM 682 C C . THR A 1 97 ? -2.839 9.467 -0.682 1.00 9.60 76 THR A C 1
ATOM 683 O O . THR A 1 97 ? -3.340 10.473 -1.191 1.00 10.60 76 THR A O 1
ATOM 687 N N . LEU A 1 98 ? -1.790 9.492 0.155 1.00 9.61 77 LEU A N 1
ATOM 688 C CA A LEU A 1 98 ? -1.015 10.693 0.467 0.44 8.71 77 LEU A CA 1
ATOM 689 C CA B LEU A 1 98 ? -1.031 10.702 0.424 0.56 8.07 77 LEU A CA 1
ATOM 690 C C . LEU A 1 98 ? 0.398 10.480 -0.045 1.00 8.07 77 LEU A C 1
ATOM 691 O O . LEU A 1 98 ? 0.989 9.427 0.194 1.00 9.16 77 LEU A O 1
ATOM 700 N N . LEU A 1 99 ? 0.947 11.487 -0.723 1.00 7.75 78 LEU A N 1
ATOM 701 C CA . LEU A 1 99 ? 2.343 11.489 -1.153 1.00 8.24 78 LEU A CA 1
ATOM 702 C C . LEU A 1 99 ? 3.055 12.655 -0.491 1.00 8.83 78 LEU A C 1
ATOM 703 O O . LEU A 1 99 ? 2.497 13.738 -0.375 1.00 12.75 78 LEU A O 1
ATOM 708 N N . MET A 1 100 ? 4.304 12.459 -0.085 1.00 8.12 79 MET A N 1
ATOM 709 C CA A MET A 1 100 ? 5.157 13.523 0.425 0.21 8.64 79 MET A CA 1
ATOM 710 C CA B MET A 1 100 ? 5.119 13.563 0.385 0.79 8.70 79 MET A CA 1
ATOM 711 C C . MET A 1 100 ? 6.205 13.872 -0.624 1.00 8.12 79 MET A C 1
ATOM 712 O O . MET A 1 100 ? 6.944 12.983 -1.048 1.00 9.32 79 MET A O 1
ATOM 721 N N . PHE A 1 101 ? 6.300 15.152 -0.980 1.00 8.96 80 PHE A N 1
ATOM 722 C CA . PHE A 1 101 ? 7.363 15.694 -1.800 1.00 9.20 80 PHE A CA 1
ATOM 723 C C . PHE A 1 101 ? 8.277 16.566 -0.952 1.00 10.69 80 PHE A C 1
ATOM 724 O O . PHE A 1 101 ? 7.814 17.357 -0.105 1.00 11.65 80 PHE A O 1
ATOM 732 N N . LYS A 1 102 ? 9.577 16.401 -1.148 1.00 10.48 81 LYS A N 1
ATOM 733 C CA . LYS A 1 102 ? 10.547 17.217 -0.440 1.00 12.06 81 LYS A CA 1
ATOM 734 C C . LYS A 1 102 ? 11.617 17.610 -1.436 1.00 11.14 81 LYS A C 1
ATOM 735 O O . LYS A 1 102 ? 12.227 16.745 -2.075 1.00 11.81 81 LYS A O 1
ATOM 741 N N . ASP A 1 103 ? 11.826 18.916 -1.593 1.00 11.72 82 ASP A N 1
ATOM 742 C CA . ASP A 1 103 ? 12.849 19.425 -2.496 1.00 14.13 82 ASP A CA 1
ATOM 743 C C . ASP A 1 103 ? 12.679 18.868 -3.909 1.00 13.50 82 ASP A C 1
ATOM 744 O O . ASP A 1 103 ? 13.653 18.593 -4.613 1.00 14.65 82 ASP A O 1
ATOM 749 N N . GLY A 1 104 ? 11.424 18.713 -4.337 1.00 12.27 83 GLY A N 1
ATOM 750 C CA . GLY A 1 104 ? 11.118 18.255 -5.677 1.00 13.23 83 GLY A CA 1
ATOM 751 C C . GLY A 1 104 ? 11.219 16.764 -5.868 1.00 11.48 83 GLY A C 1
ATOM 752 O O . GLY A 1 104 ? 11.074 16.294 -7.007 1.00 13.28 83 GLY A O 1
ATOM 753 N N . GLU A 1 105 ? 11.474 16.002 -4.806 1.00 10.73 84 GLU A N 1
ATOM 754 C CA . GLU A 1 105 ? 11.597 14.553 -4.891 1.00 10.60 84 GLU A CA 1
ATOM 755 C C . GLU A 1 105 ? 10.395 13.893 -4.233 1.00 9.83 84 GLU A C 1
ATOM 756 O O . GLU A 1 105 ? 9.861 14.401 -3.243 1.00 10.90 84 GLU A O 1
ATOM 762 N N . LEU A 1 106 ? 10.004 12.737 -4.767 1.00 9.79 85 LEU A N 1
ATOM 763 C CA . LEU A 1 106 ? 8.920 11.958 -4.175 1.00 8.88 85 LEU A CA 1
ATOM 764 C C . LEU A 1 106 ? 9.494 11.143 -3.024 1.00 9.32 85 LEU A C 1
ATOM 765 O O . LEU A 1 106 ? 10.198 10.140 -3.225 1.00 10.41 85 LEU A O 1
ATOM 770 N N . ALA A 1 107 ? 9.213 11.597 -1.807 1.00 9.13 86 ALA A N 1
ATOM 771 C CA . ALA A 1 107 ? 9.861 11.079 -0.612 1.00 10.28 86 ALA A CA 1
ATOM 772 C C . ALA A 1 107 ? 9.136 9.897 0.021 1.00 9.86 86 ALA A C 1
ATOM 773 O O . ALA A 1 107 ? 9.795 9.022 0.603 1.00 11.67 86 ALA A O 1
ATOM 775 N N . ALA A 1 108 ? 7.807 9.848 -0.037 1.00 9.16 87 ALA A N 1
ATOM 776 C CA . ALA A 1 108 ? 7.100 8.833 0.740 1.00 10.30 87 ALA A CA 1
ATOM 777 C C . ALA A 1 108 ? 5.653 8.794 0.271 1.00 9.60 87 ALA A C 1
ATOM 778 O O . ALA A 1 108 ? 5.164 9.729 -0.363 1.00 9.80 87 ALA A O 1
ATOM 780 N N . ASN A 1 109 ? 4.974 7.680 0.580 1.00 9.36 88 ASN A N 1
ATOM 781 C CA . ASN A 1 109 ? 3.548 7.549 0.346 1.00 11.04 88 ASN A CA 1
ATOM 782 C C . ASN A 1 109 ? 2.897 6.791 1.480 1.00 11.19 88 ASN A C 1
ATOM 783 O O . ASN A 1 109 ? 3.565 6.085 2.245 1.00 12.98 88 ASN A O 1
ATOM 788 N N . MET A 1 110 ? 1.582 6.959 1.578 1.00 10.72 89 MET A N 1
ATOM 789 C CA . MET A 1 110 ? 0.778 6.053 2.390 1.00 12.72 89 MET A CA 1
ATOM 790 C C . MET A 1 110 ? -0.598 5.911 1.761 1.00 11.65 89 MET A C 1
ATOM 791 O O . MET A 1 110 ? -1.059 6.794 1.020 1.00 12.11 89 MET A O 1
ATOM 796 N N . VAL A 1 111 ? -1.232 4.773 2.014 1.00 11.85 90 VAL A N 1
ATOM 797 C CA . VAL A 1 111 ? -2.547 4.496 1.449 1.00 12.66 90 VAL A CA 1
ATOM 798 C C . VAL A 1 111 ? -3.533 4.210 2.566 1.00 12.23 90 VAL A C 1
ATOM 799 O O . VAL A 1 111 ? -3.178 3.654 3.605 1.00 13.96 90 VAL A O 1
ATOM 803 N N . GLY A 1 112 ? -4.785 4.530 2.318 1.00 12.93 91 GLY A N 1
ATOM 804 C CA . GLY A 1 112 ? -5.844 4.274 3.261 1.00 12.57 91 GLY A CA 1
ATOM 805 C C . GLY A 1 112 ? -6.011 5.412 4.254 1.00 11.53 91 GLY A C 1
ATOM 806 O O . GLY A 1 112 ? -5.106 6.197 4.508 1.00 13.17 91 GLY A O 1
ATOM 807 N N . ALA A 1 113 ? -7.206 5.487 4.823 1.00 10.39 92 ALA A N 1
ATOM 808 C CA . ALA A 1 113 ? -7.481 6.456 5.870 1.00 10.33 92 ALA A CA 1
ATOM 809 C C . ALA A 1 113 ? -6.748 6.076 7.161 1.00 10.65 92 ALA A C 1
ATOM 810 O O . ALA A 1 113 ? -6.417 4.913 7.392 1.00 12.04 92 ALA A O 1
ATOM 812 N N . ALA A 1 114 ? -6.530 7.068 8.021 1.00 9.85 93 ALA A N 1
ATOM 813 C CA . ALA A 1 114 ? -5.946 6.863 9.341 1.00 10.52 93 ALA A CA 1
ATOM 814 C C . ALA A 1 114 ? -6.353 8.028 10.234 1.00 9.86 93 ALA A C 1
ATOM 815 O O . ALA A 1 114 ? -6.685 9.112 9.733 1.00 9.81 93 ALA A O 1
ATOM 817 N N . PRO A 1 115 ? -6.344 7.842 11.557 1.00 9.65 94 PRO A N 1
ATOM 818 C CA . PRO A 1 115 ? -6.602 8.977 12.459 1.00 10.13 94 PRO A CA 1
ATOM 819 C C . PRO A 1 115 ? -5.533 10.049 12.311 1.00 10.14 94 PRO A C 1
ATOM 820 O O . PRO A 1 115 ? -4.406 9.782 11.923 1.00 9.64 94 PRO A O 1
ATOM 824 N N . LYS A 1 116 ? -5.881 11.259 12.769 1.00 9.93 95 LYS A N 1
ATOM 825 C CA . LYS A 1 116 ? -4.949 12.389 12.752 1.00 10.29 95 LYS A CA 1
ATOM 826 C C . LYS A 1 116 ? -3.607 12.029 13.367 1.00 10.28 95 LYS A C 1
ATOM 827 O O . LYS A 1 116 ? -2.556 12.399 12.846 1.00 10.35 95 LYS A O 1
ATOM 833 N N . SER A 1 117 ? -3.624 11.347 14.503 1.00 11.38 96 SER A N 1
ATOM 834 C CA . SER A 1 117 ? -2.373 11.045 15.184 1.00 12.81 96 SER A CA 1
ATOM 835 C C . SER A 1 117 ? -1.454 10.228 14.297 1.00 12.00 96 SER A C 1
ATOM 836 O O . SER A 1 117 ? -0.240 10.455 14.287 1.00 13.01 96 SER A O 1
ATOM 839 N N . ARG A 1 118 ? -2.014 9.254 13.576 1.00 12.46 97 ARG A N 1
ATOM 840 C CA . ARG A 1 118 ? -1.211 8.410 12.700 1.00 12.02 97 ARG A CA 1
ATOM 841 C C . ARG A 1 118 ? -0.770 9.160 11.455 1.00 10.49 97 ARG A C 1
ATOM 842 O O . ARG A 1 118 ? 0.355 8.978 10.983 1.00 11.54 97 ARG A O 1
ATOM 850 N N . LEU A 1 119 ? -1.647 9.998 10.899 1.00 10.17 98 LEU A N 1
ATOM 851 C CA . LEU A 1 119 ? -1.248 10.832 9.768 1.00 9.42 98 LEU A CA 1
ATOM 852 C C . LEU A 1 119 ? -0.070 11.719 10.164 1.00 9.37 98 LEU A C 1
ATOM 853 O O . LEU A 1 119 ? 0.900 11.862 9.409 1.00 10.00 98 LEU A O 1
ATOM 858 N N . ALA A 1 120 ? -0.182 12.383 11.322 1.00 10.23 99 ALA A N 1
ATOM 859 C CA . ALA A 1 120 ? 0.859 13.293 11.773 1.00 10.76 99 ALA A CA 1
ATOM 860 C C . ALA A 1 120 ? 2.172 12.553 12.031 1.00 11.34 99 ALA A C 1
ATOM 861 O O . ALA A 1 120 ? 3.247 13.054 11.691 1.00 12.38 99 ALA A O 1
ATOM 863 N N . ASP A 1 121 ? 2.104 11.345 12.607 1.00 11.68 100 ASP A N 1
ATOM 864 C CA . ASP A 1 121 ? 3.317 10.556 12.803 1.00 14.65 100 ASP A CA 1
ATOM 865 C C . ASP A 1 121 ? 3.982 10.258 11.465 1.00 13.49 100 ASP A C 1
ATOM 866 O O . ASP A 1 121 ? 5.214 10.296 11.340 1.00 14.78 100 ASP A O 1
ATOM 871 N N . TRP A 1 122 ? 3.185 9.850 10.478 1.00 11.18 101 TRP A N 1
ATOM 872 C CA . TRP A 1 122 ? 3.725 9.540 9.156 1.00 11.45 101 TRP A CA 1
ATOM 873 C C . TRP A 1 122 ? 4.351 10.778 8.512 1.00 10.72 101 TRP A C 1
ATOM 874 O O . TRP A 1 122 ? 5.427 10.704 7.911 1.00 11.86 101 TRP A O 1
ATOM 885 N N . ILE A 1 123 ? 3.697 11.929 8.633 1.00 10.41 102 ILE A N 1
ATOM 886 C CA . ILE A 1 123 ? 4.248 13.155 8.078 1.00 10.92 102 ILE A CA 1
ATOM 887 C C . ILE A 1 123 ? 5.592 13.456 8.722 1.00 13.24 102 ILE A C 1
ATOM 888 O O . ILE A 1 123 ? 6.587 13.736 8.042 1.00 13.98 102 ILE A O 1
ATOM 893 N N . LYS A 1 124 ? 5.640 13.401 10.042 1.00 13.72 103 LYS A N 1
ATOM 894 C CA . LYS A 1 124 ? 6.879 13.730 10.733 1.00 16.84 103 LYS A CA 1
ATOM 895 C C . LYS A 1 124 ? 7.993 12.767 10.360 1.00 17.59 103 LYS A C 1
ATOM 896 O O . LYS A 1 124 ? 9.118 13.189 10.062 1.00 18.97 103 LYS A O 1
ATOM 902 N N . ALA A 1 125 ? 7.698 11.473 10.334 1.00 16.65 104 ALA A N 1
ATOM 903 C CA . ALA A 1 125 ? 8.738 10.513 9.985 1.00 18.32 104 ALA A CA 1
ATOM 904 C C . ALA A 1 125 ? 9.193 10.709 8.547 1.00 18.50 104 ALA A C 1
ATOM 905 O O . ALA A 1 125 ? 10.393 10.660 8.255 1.00 20.77 104 ALA A O 1
ATOM 907 N N . SER A 1 126 ? 8.250 10.982 7.641 1.00 15.51 105 SER A N 1
ATOM 908 C CA . SER A 1 126 ? 8.576 11.105 6.229 1.00 16.00 105 SER A CA 1
ATOM 909 C C . SER A 1 126 ? 9.409 12.336 5.947 1.00 17.57 105 SER A C 1
ATOM 910 O O . SER A 1 126 ? 10.254 12.310 5.049 1.00 18.45 105 SER A O 1
ATOM 913 N N . ALA A 1 127 ? 9.182 13.417 6.685 1.00 16.33 106 ALA A N 1
ATOM 914 C CA . ALA A 1 127 ? 9.931 14.654 6.496 1.00 18.57 106 ALA A CA 1
ATOM 915 C C . ALA A 1 127 ? 11.287 14.650 7.185 1.00 18.93 106 ALA A C 1
ATOM 916 O O . ALA A 1 127 ? 12.085 15.573 6.956 1.00 21.02 106 ALA A O 1
ATOM 918 N N . ALA A 1 128 ? 11.570 13.642 8.010 1.00 21.62 107 ALA A N 1
ATOM 919 C CA . ALA A 1 128 ? 12.795 13.599 8.810 1.00 23.99 107 ALA A CA 1
ATOM 920 C C . ALA A 1 128 ? 14.068 13.604 7.965 1.00 26.54 107 ALA A C 1
ATOM 921 O O . ALA A 1 128 ? 15.055 14.216 8.354 1.00 30.26 107 ALA A O 1
#

CATH classification: 3.40.30.10

Organism: Brucella abortus (strain 2308) (NCBI:txid359391)

InterPro domains:
  IPR005746 Thioredoxin [PIRSF000077] (2-104)
  IPR005746 Thioredoxin [TIGR01068] (7-104)
  IPR013766 Thioredoxin domain [PF00085] (3-103)
  IPR013766 Thioredoxin domain [PS51352] (1-107)
  IPR017937 Thioredoxin, conserved site [PS00194] (23-41)
  IPR036249 Thioredoxin-like superfamily [SSF52833] (4-104)